Protein AF-A0A1F9X2T8-F1 (afdb_monomer)

pLDDT: mean 86.45, std 15.66, range [49.62, 98.81]

Sequence (74 aa):
MKKLLILIFAFLFFIPFLNSAVYYVSPAGLDSHPGTQSSPWQTIQYAVDSIKKGDTVLINDGTYVENISIGDLE

Solvent-accessible surface area (backbone atoms only — not comparable to full-atom values): 4729 Å² total; per-residue (Å²): 110,71,73,58,54,52,53,53,57,58,50,72,74,61,67,79,81,86,73,60,50,76,33,23,29,24,73,87,35,38,75,88,41,90,18,37,88,94,37,17,15,31,46,70,56,60,50,68,75,67,60,56,85,73,45,46,78,49,74,51,84,76,83,81,94,75,86,77,80,86,69,86,89,112

Mean predicted aligned error: 8.5 Å

Structure (mmCIF, N/CA/C/O backbone):
data_AF-A0A1F9X2T8-F1
#
_entry.id   AF-A0A1F9X2T8-F1
#
loop_
_atom_site.group_PDB
_atom_site.id
_atom_site.type_symbol
_atom_site.label_atom_id
_atom_site.label_alt_id
_atom_site.label_comp_id
_atom_site.label_asym_id
_atom_site.label_entity_id
_atom_site.label_seq_id
_atom_site.pdbx_PDB_ins_code
_atom_site.Cartn_x
_atom_site.Cartn_y
_atom_site.Cartn_z
_atom_site.occupancy
_atom_site.B_iso_or_equiv
_atom_site.auth_seq_id
_atom_site.auth_comp_id
_atom_site.auth_asym_id
_atom_site.auth_atom_id
_atom_site.pdbx_PDB_model_num
ATOM 1 N N . MET A 1 1 ? 34.763 18.270 -31.295 1.00 62.59 1 MET A N 1
ATOM 2 C CA . MET A 1 1 ? 34.202 16.896 -31.265 1.00 62.59 1 MET A CA 1
ATOM 3 C C . MET A 1 1 ? 34.325 16.225 -29.893 1.00 62.59 1 MET A C 1
ATOM 5 O O . MET A 1 1 ? 33.325 15.733 -29.402 1.00 62.59 1 MET A O 1
ATOM 9 N N . LYS A 1 2 ? 35.481 16.277 -29.207 1.00 49.62 2 LYS A N 1
ATOM 10 C CA . LYS A 1 2 ? 35.658 15.661 -27.868 1.00 49.62 2 LYS A CA 1
ATOM 11 C C . LYS A 1 2 ? 34.751 16.252 -26.766 1.00 49.62 2 LYS A C 1
ATOM 13 O O . LYS A 1 2 ? 34.184 15.507 -25.983 1.00 49.62 2 LYS A O 1
ATOM 18 N N . LYS A 1 3 ? 34.537 17.577 -26.762 1.00 55.47 3 LYS A N 1
ATOM 19 C CA . LYS A 1 3 ? 33.613 18.266 -25.830 1.00 55.47 3 LYS A CA 1
ATOM 20 C C . LYS A 1 3 ? 32.130 17.925 -26.072 1.00 55.47 3 LYS A C 1
ATOM 22 O O . LYS A 1 3 ? 31.355 17.905 -25.128 1.00 55.47 3 LYS A O 1
ATOM 27 N N . LEU A 1 4 ? 31.763 17.614 -27.320 1.00 64.62 4 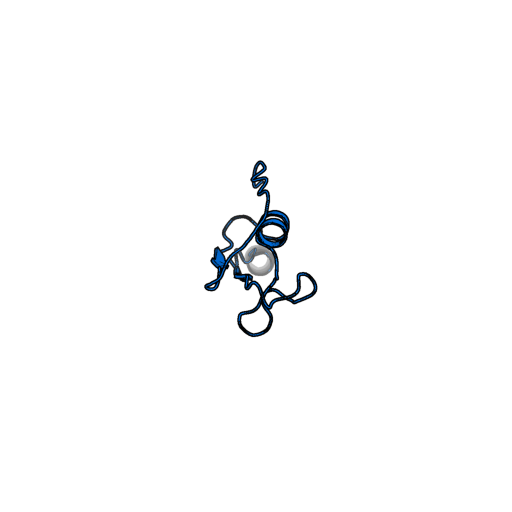LEU A N 1
ATOM 28 C CA . LEU A 1 4 ? 30.412 17.174 -27.695 1.00 64.62 4 LEU A CA 1
ATOM 29 C C . LEU A 1 4 ? 30.146 15.742 -27.201 1.00 64.62 4 LEU A C 1
ATOM 31 O O . LEU A 1 4 ? 29.063 15.451 -26.713 1.00 64.62 4 LEU A O 1
ATOM 35 N N . LEU A 1 5 ? 31.166 14.878 -27.247 1.00 70.31 5 LEU A N 1
ATOM 36 C CA . LEU A 1 5 ? 31.089 13.504 -26.746 1.00 70.31 5 LEU A CA 1
ATOM 37 C C . LEU A 1 5 ? 30.966 13.445 -25.209 1.00 70.31 5 LEU A C 1
ATOM 39 O O . LEU A 1 5 ? 30.231 12.615 -24.689 1.00 70.31 5 LEU A O 1
ATOM 43 N N . ILE A 1 6 ? 31.620 14.367 -24.488 1.00 72.44 6 ILE A N 1
ATOM 44 C CA . ILE A 1 6 ? 31.525 14.487 -23.018 1.00 72.44 6 ILE A CA 1
ATOM 45 C C . ILE A 1 6 ? 30.125 14.946 -22.573 1.00 72.44 6 ILE A C 1
ATOM 47 O O . ILE A 1 6 ? 29.600 14.423 -21.595 1.00 72.44 6 ILE A O 1
ATOM 51 N N . LEU A 1 7 ? 29.491 15.872 -23.302 1.00 72.50 7 LEU A N 1
ATOM 52 C CA . LEU A 1 7 ? 28.125 16.326 -23.000 1.00 72.50 7 LEU A CA 1
ATOM 53 C C . LEU A 1 7 ? 27.077 15.226 -23.232 1.00 72.50 7 LEU A C 1
ATOM 55 O O . LEU A 1 7 ? 26.167 15.080 -22.425 1.00 72.50 7 LEU A O 1
ATOM 59 N N . ILE A 1 8 ? 27.234 14.409 -24.279 1.00 72.06 8 ILE A N 1
ATOM 60 C CA . ILE A 1 8 ? 26.344 13.265 -24.550 1.00 72.06 8 ILE A CA 1
ATOM 61 C C . ILE A 1 8 ? 26.499 12.178 -23.474 1.00 72.06 8 ILE A C 1
ATOM 63 O O . ILE A 1 8 ? 25.506 11.622 -23.011 1.00 72.06 8 ILE A O 1
ATO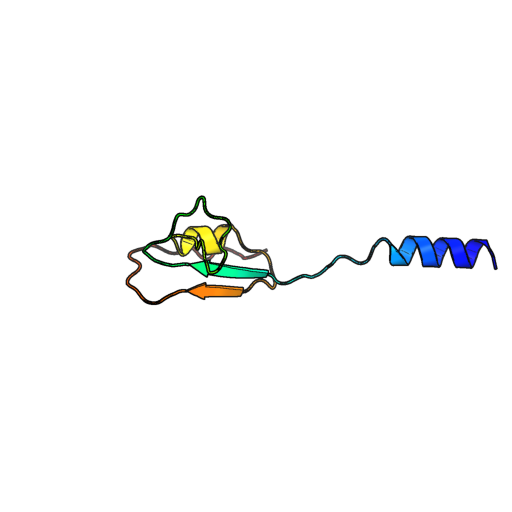M 67 N N . PHE A 1 9 ? 27.730 11.906 -23.029 1.00 67.06 9 PHE A N 1
ATOM 68 C CA . PHE A 1 9 ? 27.995 10.916 -21.980 1.00 67.06 9 PHE A CA 1
ATOM 69 C C . PHE A 1 9 ? 27.484 11.368 -20.599 1.00 67.06 9 PHE A C 1
ATOM 71 O O . PHE A 1 9 ? 26.974 10.552 -19.839 1.00 67.06 9 PHE A O 1
ATOM 78 N N . ALA A 1 10 ? 27.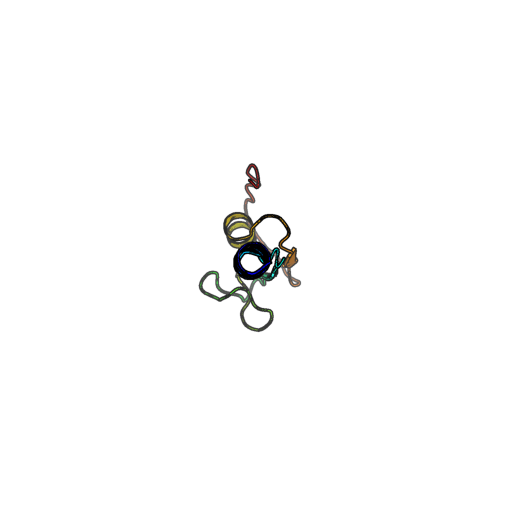544 12.671 -20.298 1.00 67.44 10 ALA A N 1
ATOM 79 C CA . ALA A 1 10 ? 26.940 13.248 -19.094 1.00 67.44 10 ALA A CA 1
ATOM 80 C C . ALA A 1 10 ? 25.397 13.228 -19.133 1.00 67.44 10 ALA A C 1
ATOM 82 O O . ALA A 1 10 ? 24.760 13.073 -18.097 1.00 67.44 10 ALA A O 1
ATOM 83 N N . PHE A 1 11 ? 24.796 13.335 -20.322 1.00 62.12 11 PHE A N 1
ATOM 84 C CA . PHE A 1 11 ? 23.342 13.296 -20.512 1.00 62.12 11 PHE A CA 1
ATOM 85 C C . PHE A 1 11 ? 22.766 11.868 -20.432 1.00 62.12 11 PHE A C 1
ATOM 87 O O . PHE A 1 11 ? 21.686 11.667 -19.886 1.00 62.12 11 PHE A O 1
ATOM 94 N N . LEU A 1 12 ? 23.512 10.853 -20.887 1.00 61.44 12 LEU A N 1
ATOM 95 C CA . LEU A 1 12 ? 23.134 9.434 -20.761 1.00 61.44 12 LEU A CA 1
ATOM 96 C C . LEU A 1 12 ? 23.178 8.904 -19.315 1.00 61.44 12 LEU A C 1
ATOM 98 O O . LEU A 1 12 ? 22.565 7.881 -19.029 1.00 61.44 12 LEU A O 1
ATOM 102 N N . PHE A 1 13 ? 23.867 9.597 -18.403 1.00 58.34 13 PHE A N 1
ATOM 103 C CA . PHE A 1 13 ? 23.917 9.250 -16.976 1.00 58.34 13 PHE A CA 1
ATOM 104 C C . PHE A 1 13 ? 22.800 9.915 -16.148 1.00 58.34 13 PHE A C 1
ATOM 106 O O . PHE A 1 13 ? 22.706 9.691 -14.944 1.00 58.34 13 PHE A O 1
ATOM 113 N N . PHE A 1 14 ? 21.954 10.732 -16.782 1.00 58.06 14 PHE A N 1
ATOM 114 C CA . PHE A 1 14 ? 20.884 11.492 -16.134 1.00 58.06 14 PHE A CA 1
ATOM 115 C C . PHE A 1 14 ? 19.528 11.214 -16.797 1.00 58.06 14 PHE A C 1
ATOM 117 O O . PHE A 1 14 ? 18.750 12.126 -17.059 1.00 58.06 14 PHE A O 1
ATOM 124 N N . ILE A 1 15 ? 19.242 9.946 -17.106 1.00 65.50 15 ILE A N 1
ATOM 125 C CA . ILE A 1 15 ? 17.878 9.532 -17.444 1.00 65.50 15 ILE A CA 1
ATOM 126 C C . ILE A 1 15 ? 17.174 9.241 -16.113 1.00 65.50 15 ILE A C 1
ATOM 128 O O . ILE A 1 15 ? 17.501 8.230 -15.484 1.00 65.50 15 ILE A O 1
ATOM 132 N N . PRO A 1 16 ? 16.243 10.088 -15.633 1.00 63.47 16 PRO A N 1
ATOM 133 C CA . PRO A 1 16 ? 15.407 9.696 -14.513 1.00 63.47 16 PRO A CA 1
ATOM 134 C C . PRO A 1 16 ? 14.574 8.498 -14.973 1.00 63.47 16 PRO A C 1
ATOM 136 O O . PRO A 1 16 ? 13.781 8.600 -15.909 1.00 63.47 16 PRO A O 1
ATOM 139 N N . PHE A 1 17 ? 14.779 7.343 -14.344 1.00 60.91 17 PHE A N 1
ATOM 140 C CA . PHE A 1 17 ? 13.873 6.216 -14.512 1.00 60.91 17 PHE A CA 1
ATOM 141 C C . PHE A 1 17 ? 12.517 6.625 -13.929 1.00 60.91 17 PHE A C 1
ATOM 143 O O . PHE A 1 17 ? 12.314 6.581 -12.718 1.00 60.91 17 PHE A O 1
ATOM 150 N N . LEU A 1 18 ? 11.587 7.026 -14.795 1.00 58.84 18 LEU A N 1
ATOM 151 C CA . LEU A 1 18 ? 10.158 7.051 -14.490 1.00 58.84 18 LEU A CA 1
ATOM 152 C C . LEU A 1 18 ? 9.663 5.597 -14.472 1.00 58.84 18 LEU A C 1
ATOM 154 O O . LEU A 1 18 ? 8.963 5.155 -15.378 1.00 58.84 18 LEU A O 1
ATOM 158 N N . ASN A 1 19 ? 10.108 4.821 -13.483 1.00 72.00 19 ASN A N 1
ATOM 159 C CA . ASN A 1 19 ? 9.547 3.500 -13.231 1.00 72.00 19 ASN A CA 1
ATOM 160 C C . ASN A 1 19 ? 8.297 3.684 -12.377 1.00 72.00 19 ASN A C 1
ATOM 162 O O . ASN A 1 19 ? 8.405 3.969 -11.189 1.00 72.00 19 ASN A O 1
ATOM 166 N N . SER A 1 20 ? 7.135 3.521 -13.004 1.00 85.44 20 SER A N 1
ATOM 167 C CA . SER A 1 20 ? 5.892 3.225 -12.296 1.00 85.44 20 SER A CA 1
ATOM 168 C C . SER A 1 20 ? 6.033 1.859 -11.627 1.00 85.44 20 SER A C 1
ATOM 170 O O . SER A 1 20 ? 6.334 0.866 -12.298 1.00 85.44 20 SER A O 1
ATOM 172 N N . ALA A 1 21 ? 5.871 1.813 -10.309 1.00 94.12 21 ALA A N 1
ATOM 173 C CA . ALA A 1 21 ? 5.871 0.578 -9.542 1.00 94.12 21 ALA A CA 1
ATOM 174 C C . ALA A 1 21 ? 4.448 0.025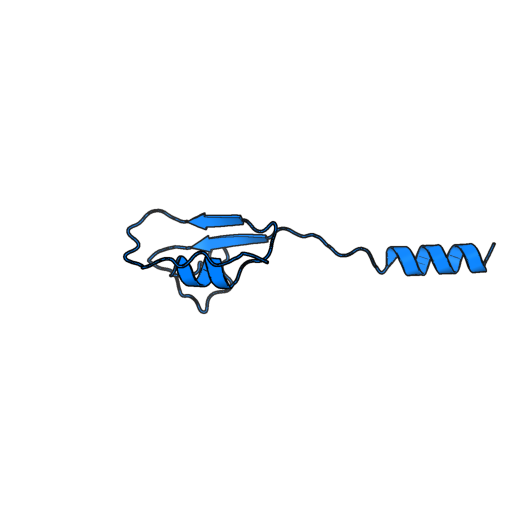 -9.384 1.00 94.12 21 ALA A C 1
ATOM 176 O O . ALA A 1 21 ? 3.460 0.760 -9.404 1.00 94.12 21 ALA A O 1
ATOM 177 N N . VAL A 1 22 ? 4.350 -1.296 -9.208 1.00 97.69 22 VAL A N 1
ATOM 178 C CA . VAL A 1 22 ? 3.098 -1.974 -8.857 1.00 97.69 22 VAL A CA 1
ATOM 179 C C . VAL A 1 22 ? 3.206 -2.487 -7.428 1.00 97.69 22 VAL A C 1
ATOM 181 O O . VAL A 1 22 ? 4.089 -3.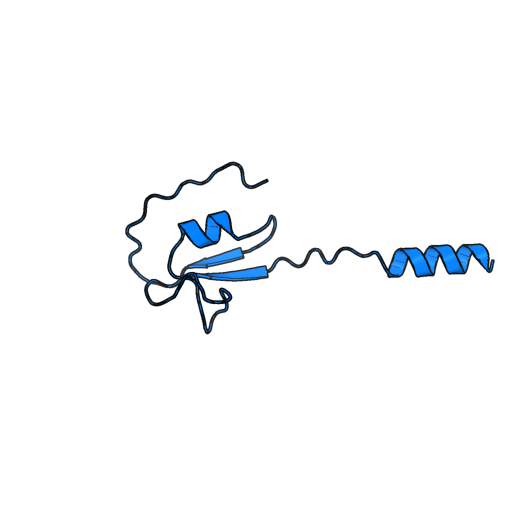294 -7.129 1.00 97.69 22 VAL A O 1
ATOM 184 N N . TYR A 1 23 ? 2.286 -2.045 -6.578 1.00 98.25 23 TYR A N 1
ATOM 185 C CA . TYR A 1 23 ? 2.169 -2.458 -5.184 1.00 98.25 23 TYR A CA 1
ATOM 186 C C . TYR A 1 23 ? 0.891 -3.256 -4.944 1.00 98.25 23 TYR A C 1
ATOM 188 O O . TYR A 1 23 ? -0.060 -3.171 -5.721 1.00 98.25 23 TYR A O 1
ATOM 196 N N . TYR A 1 24 ? 0.871 -4.032 -3.863 1.00 98.75 24 TYR A N 1
ATOM 197 C CA . TYR A 1 24 ? -0.242 -4.902 -3.503 1.00 98.75 24 TYR A CA 1
ATOM 198 C C . TYR A 1 24 ? -0.725 -4.612 -2.087 1.00 98.75 24 TYR A C 1
ATOM 200 O O . TYR A 1 24 ? 0.083 -4.477 -1.167 1.00 98.75 24 TYR A O 1
ATOM 208 N N . VAL A 1 25 ? -2.043 -4.584 -1.918 1.00 98.81 25 VAL A N 1
ATOM 209 C CA . VAL A 1 25 ? -2.724 -4.480 -0.623 1.00 98.81 25 VAL A CA 1
ATOM 210 C C . VAL A 1 25 ? -3.567 -5.736 -0.413 1.00 98.81 25 VAL A C 1
ATOM 212 O O . VAL A 1 25 ? -4.184 -6.235 -1.351 1.00 98.81 25 VAL A O 1
ATOM 215 N N . SER A 1 26 ? -3.561 -6.281 0.799 1.00 98.69 26 SER A N 1
ATOM 216 C CA . SER A 1 26 ? -4.332 -7.463 1.193 1.00 98.69 26 SER A CA 1
ATOM 217 C C . SER A 1 26 ? -4.746 -7.346 2.658 1.00 98.69 26 SER A C 1
ATOM 219 O O . SER A 1 26 ? -3.902 -6.957 3.464 1.00 98.69 26 SER A O 1
ATOM 221 N N . PRO A 1 27 ? -5.945 -7.789 3.083 1.00 98.38 27 PRO A N 1
ATOM 222 C CA . PRO A 1 27 ? -6.331 -7.712 4.495 1.00 98.38 27 PRO A CA 1
ATOM 223 C C . PRO A 1 27 ? -5.441 -8.577 5.407 1.00 98.38 27 PRO A C 1
ATOM 225 O O . PRO A 1 27 ? -5.373 -8.343 6.613 1.00 98.38 27 PRO A O 1
ATOM 228 N N . ALA A 1 28 ? -4.760 -9.578 4.832 1.00 98.00 28 ALA A N 1
ATOM 229 C CA . ALA A 1 28 ? -3.791 -10.441 5.512 1.00 98.00 28 ALA A CA 1
ATOM 230 C C . ALA A 1 28 ? -2.336 -9.925 5.427 1.00 98.00 28 ALA A C 1
ATOM 232 O O . ALA A 1 28 ? -1.414 -10.630 5.840 1.00 98.00 28 ALA A O 1
ATOM 233 N N . GLY A 1 29 ? -2.115 -8.749 4.832 1.00 98.19 29 GLY A N 1
ATOM 234 C CA . GLY A 1 29 ? -0.804 -8.116 4.703 1.00 98.19 29 GLY A CA 1
ATOM 235 C C . G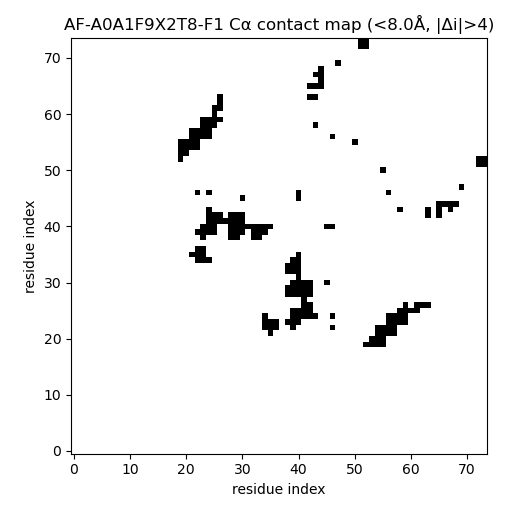LY A 1 29 ? -0.314 -7.457 5.994 1.00 98.19 29 GLY A C 1
ATOM 236 O O . GLY A 1 29 ? -0.917 -7.604 7.055 1.00 98.19 29 GLY A O 1
ATOM 237 N N . LEU A 1 30 ? 0.790 -6.714 5.883 1.00 98.69 30 LEU A N 1
ATOM 238 C CA . LEU A 1 30 ? 1.357 -5.866 6.940 1.00 98.69 30 LEU A CA 1
ATOM 239 C C . LEU A 1 30 ? 1.946 -4.608 6.299 1.00 98.69 30 LEU A C 1
ATOM 241 O O . LEU A 1 30 ? 2.692 -4.708 5.330 1.00 98.69 30 LEU A O 1
ATOM 245 N N . ASP A 1 31 ? 1.687 -3.432 6.862 1.00 98.62 31 ASP A N 1
ATOM 246 C CA . ASP A 1 31 ? 2.193 -2.159 6.313 1.00 98.62 31 ASP A CA 1
ATOM 247 C C . ASP A 1 31 ? 3.721 -2.008 6.432 1.00 98.62 31 ASP A C 1
ATOM 249 O O . ASP A 1 31 ? 4.331 -1.164 5.788 1.00 98.62 31 ASP A O 1
ATOM 253 N N . SER A 1 32 ? 4.375 -2.870 7.213 1.00 98.50 32 SER A N 1
ATOM 254 C CA . SER A 1 32 ? 5.837 -2.979 7.254 1.00 98.50 32 SER A CA 1
ATOM 255 C C . SER A 1 32 ? 6.432 -3.802 6.104 1.00 98.50 32 SER A C 1
ATOM 257 O O . SER A 1 32 ? 7.655 -3.866 5.965 1.00 98.50 32 SER A O 1
ATOM 259 N N . HIS A 1 33 ? 5.603 -4.463 5.292 1.00 98.56 33 HIS A N 1
ATOM 260 C CA . HIS A 1 33 ? 6.063 -5.204 4.125 1.00 98.56 33 HIS A CA 1
ATOM 261 C C . HIS A 1 33 ? 6.541 -4.275 2.996 1.00 98.56 33 HIS A C 1
ATOM 263 O O . HIS A 1 33 ? 6.195 -3.097 2.953 1.00 98.56 33 HIS A O 1
ATOM 269 N N . PRO A 1 34 ? 7.300 -4.801 2.017 1.00 98.19 34 PRO A N 1
ATOM 270 C CA . PRO A 1 34 ? 7.716 -4.023 0.849 1.00 98.19 34 PRO A CA 1
ATOM 271 C C . PRO A 1 34 ? 6.589 -3.725 -0.162 1.00 98.19 34 PRO A C 1
ATOM 273 O O . PRO A 1 34 ? 6.860 -3.090 -1.178 1.00 98.19 34 PRO A O 1
ATOM 276 N N . GLY A 1 35 ? 5.360 -4.209 0.058 1.00 98.12 35 GLY A N 1
ATOM 277 C CA . GLY A 1 35 ? 4.222 -3.992 -0.845 1.00 98.12 35 GLY A CA 1
ATOM 278 C C . GLY A 1 35 ? 4.269 -4.839 -2.121 1.00 98.12 35 GLY A C 1
ATOM 279 O O . GLY A 1 35 ? 3.615 -4.512 -3.106 1.00 98.12 35 GLY A O 1
ATOM 280 N N . THR A 1 36 ? 5.046 -5.925 -2.135 1.00 98.31 36 THR A N 1
ATOM 281 C CA . THR A 1 36 ? 5.119 -6.858 -3.270 1.00 98.31 36 THR A CA 1
ATOM 282 C C . THR A 1 36 ? 3.956 -7.848 -3.243 1.00 98.31 36 THR A C 1
ATOM 284 O O . THR A 1 36 ? 3.304 -8.035 -2.221 1.00 98.31 36 THR A O 1
ATOM 287 N N . GLN A 1 37 ? 3.722 -8.567 -4.342 1.00 98.25 37 GLN A N 1
ATOM 288 C CA . GLN A 1 37 ? 2.644 -9.562 -4.408 1.00 98.25 37 GLN A CA 1
ATOM 289 C C . GLN A 1 37 ? 2.749 -10.650 -3.322 1.00 98.25 37 GLN A C 1
ATOM 291 O O . GLN A 1 37 ? 1.737 -11.083 -2.779 1.00 98.25 37 GLN A O 1
ATOM 296 N N . SER A 1 38 ? 3.970 -11.091 -2.994 1.00 98.25 38 SER A N 1
ATOM 297 C CA . SER A 1 38 ? 4.226 -12.096 -1.952 1.00 98.25 38 SER A CA 1
ATOM 298 C C . SER A 1 38 ? 4.220 -11.523 -0.533 1.00 98.25 38 SER A C 1
ATOM 300 O O . SER A 1 38 ? 4.206 -12.276 0.437 1.00 98.25 38 SER A O 1
ATOM 302 N N . SER A 1 39 ? 4.311 -10.201 -0.398 1.00 98.44 39 SER A N 1
ATOM 303 C CA . SER A 1 39 ? 4.373 -9.495 0.882 1.00 98.44 39 SER A CA 1
ATOM 304 C C . SER A 1 39 ? 3.641 -8.157 0.733 1.00 98.44 39 SER A C 1
ATOM 306 O O . SER A 1 39 ? 4.288 -7.114 0.596 1.00 98.44 39 SER A O 1
ATOM 308 N N . PRO A 1 40 ? 2.296 -8.194 0.677 1.00 98.81 40 PRO A N 1
ATOM 309 C CA . PRO A 1 40 ? 1.480 -7.010 0.446 1.00 98.81 40 PRO A CA 1
ATOM 310 C C . PRO A 1 40 ? 1.371 -6.155 1.710 1.00 98.81 40 PRO A C 1
ATOM 312 O O . PRO A 1 40 ? 1.509 -6.658 2.834 1.00 98.81 40 PRO A O 1
ATOM 315 N N . TRP A 1 41 ? 1.063 -4.877 1.516 1.00 98.81 41 TRP A N 1
ATOM 316 C CA . TRP A 1 41 ? 0.608 -3.999 2.591 1.00 98.81 41 TRP A CA 1
ATOM 317 C C . TRP A 1 41 ? -0.765 -4.425 3.102 1.00 98.81 41 TRP A C 1
ATOM 319 O O . TRP A 1 41 ? -1.476 -5.185 2.438 1.00 98.81 41 TRP A O 1
ATOM 329 N N . GLN A 1 42 ? -1.116 -3.972 4.302 1.00 98.62 42 GLN A N 1
ATOM 330 C CA . GLN A 1 42 ? -2.376 -4.329 4.939 1.00 98.62 42 GLN A CA 1
ATOM 331 C C . GLN A 1 42 ? -3.485 -3.329 4.627 1.00 98.62 42 GLN A C 1
ATOM 333 O O . GLN A 1 42 ? -4.614 -3.737 4.363 1.00 98.62 42 GLN A O 1
ATOM 338 N N . THR A 1 43 ? -3.167 -2.036 4.679 1.00 98.56 43 THR A N 1
ATOM 339 C CA . THR A 1 43 ? -4.164 -0.964 4.644 1.00 98.56 43 THR A CA 1
ATOM 340 C C . THR A 1 43 ? -4.153 -0.210 3.320 1.00 98.56 43 THR A C 1
ATOM 342 O O . THR A 1 43 ? -3.114 -0.021 2.680 1.00 98.56 43 THR A O 1
ATOM 345 N N . ILE A 1 44 ? -5.335 0.241 2.894 1.00 98.19 44 ILE A N 1
ATOM 346 C CA . ILE A 1 44 ? -5.469 1.072 1.693 1.00 98.19 44 ILE A CA 1
ATOM 347 C C . ILE A 1 44 ? -4.890 2.465 1.966 1.00 98.19 44 ILE A C 1
ATOM 349 O O . ILE A 1 44 ? -4.238 3.030 1.087 1.00 98.19 44 ILE A O 1
ATOM 353 N N . GLN A 1 45 ? -5.066 3.008 3.178 1.00 97.81 45 GLN A N 1
ATOM 354 C CA . GLN A 1 45 ? -4.521 4.326 3.516 1.00 97.81 45 GLN A CA 1
ATOM 355 C C . GLN A 1 45 ? -2.989 4.354 3.444 1.00 97.81 45 GLN A C 1
ATOM 357 O O . GLN A 1 45 ? -2.427 5.284 2.870 1.00 97.81 45 GLN A O 1
ATOM 362 N N . TYR A 1 46 ? -2.305 3.318 3.941 1.00 97.56 46 TYR A N 1
ATOM 363 C CA . TYR A 1 46 ? -0.847 3.249 3.837 1.00 97.56 46 TYR A CA 1
ATOM 364 C C . TYR A 1 46 ? -0.377 3.270 2.381 1.00 97.56 46 TYR A C 1
ATOM 366 O O . TYR A 1 46 ? 0.607 3.934 2.056 1.00 97.56 46 TYR A O 1
ATOM 374 N N . ALA A 1 47 ? -1.095 2.583 1.488 1.00 96.94 47 ALA A N 1
ATOM 375 C CA . ALA A 1 47 ? -0.788 2.609 0.066 1.00 96.94 47 ALA A CA 1
ATOM 376 C C . ALA A 1 47 ? -0.950 4.020 -0.521 1.00 96.94 47 ALA A C 1
ATOM 378 O O . ALA A 1 47 ? -0.049 4.487 -1.211 1.00 96.94 47 ALA A O 1
ATOM 379 N N . VAL A 1 48 ? -2.050 4.715 -0.205 1.00 95.31 48 VAL A N 1
ATOM 380 C CA . VAL A 1 48 ? -2.296 6.104 -0.639 1.00 95.31 48 VAL A CA 1
ATOM 381 C C . VAL A 1 48 ? -1.162 7.040 -0.211 1.00 95.31 48 VAL A C 1
ATOM 383 O O . VAL A 1 48 ? -0.720 7.854 -1.016 1.00 95.31 48 VAL A O 1
ATOM 386 N N . ASP A 1 49 ? -0.657 6.886 1.013 1.00 94.69 49 ASP A N 1
ATOM 387 C CA . ASP A 1 49 ? 0.397 7.746 1.565 1.00 94.69 49 ASP A CA 1
ATOM 388 C C . ASP A 1 49 ? 1.811 7.387 1.063 1.00 94.69 49 ASP A C 1
ATOM 390 O O . ASP A 1 49 ? 2.735 8.196 1.172 1.00 94.69 49 ASP A O 1
ATOM 394 N N . SER A 1 50 ? 2.003 6.171 0.538 1.00 94.00 50 SER A N 1
ATOM 395 C CA . SER A 1 50 ? 3.329 5.628 0.198 1.00 94.00 50 SER A CA 1
ATOM 396 C C . SER A 1 50 ? 3.683 5.710 -1.284 1.00 94.00 50 SER A C 1
ATOM 398 O O . SER A 1 50 ? 4.868 5.763 -1.632 1.00 94.00 50 SER A O 1
ATOM 400 N N . ILE A 1 51 ? 2.685 5.662 -2.166 1.00 93.12 51 ILE A N 1
ATOM 401 C CA . ILE A 1 51 ? 2.918 5.621 -3.611 1.00 93.12 51 ILE A CA 1
ATOM 402 C C . ILE A 1 51 ? 3.272 6.990 -4.192 1.00 93.12 51 ILE A C 1
ATOM 404 O O . ILE A 1 51 ? 2.971 8.040 -3.630 1.00 93.12 51 ILE A O 1
ATOM 408 N N . LYS A 1 52 ? 3.896 6.975 -5.369 1.00 90.31 52 LYS A N 1
ATOM 409 C CA . LYS A 1 52 ? 4.220 8.169 -6.151 1.00 90.31 52 LYS A CA 1
ATOM 410 C C . LYS A 1 52 ? 3.359 8.248 -7.403 1.00 90.31 52 LYS A C 1
ATOM 412 O O . LYS A 1 52 ? 2.769 7.268 -7.859 1.00 90.31 52 LYS A O 1
ATOM 417 N N . LYS A 1 53 ? 3.333 9.432 -8.017 1.00 87.75 53 LYS A N 1
ATOM 418 C CA . LYS A 1 53 ? 2.688 9.635 -9.318 1.00 87.75 53 LYS A CA 1
ATOM 419 C C . LYS A 1 53 ? 3.165 8.615 -10.346 1.00 87.75 53 LYS A C 1
ATOM 421 O O . LYS A 1 53 ? 4.357 8.486 -10.615 1.00 87.75 53 LYS A O 1
ATOM 426 N N . GLY A 1 54 ? 2.191 7.960 -10.966 1.00 89.94 54 GLY A N 1
ATOM 427 C CA . GLY A 1 54 ? 2.411 6.933 -11.972 1.00 89.94 54 GLY A CA 1
ATOM 428 C C . GLY A 1 54 ? 2.371 5.515 -11.418 1.00 89.94 54 GLY A C 1
ATOM 429 O O . GLY A 1 54 ? 2.169 4.612 -12.219 1.00 89.94 54 GLY A O 1
ATOM 430 N N . ASP A 1 55 ? 2.498 5.297 -10.109 1.00 93.69 55 ASP A N 1
ATOM 431 C CA . ASP A 1 55 ? 2.406 3.960 -9.517 1.00 93.69 55 ASP A CA 1
ATOM 432 C C . ASP A 1 55 ? 0.990 3.374 -9.622 1.00 93.69 55 ASP A C 1
ATOM 434 O O . ASP A 1 55 ? -0.006 4.080 -9.789 1.00 93.69 55 ASP A O 1
ATOM 438 N N . THR A 1 56 ? 0.902 2.049 -9.520 1.00 96.12 56 THR A N 1
ATOM 439 C CA . THR A 1 56 ? -0.357 1.297 -9.491 1.00 96.12 56 THR A CA 1
ATOM 440 C C . THR A 1 56 ? -0.454 0.496 -8.199 1.00 96.12 56 THR A C 1
ATOM 442 O O . THR A 1 56 ? 0.484 -0.205 -7.828 1.00 96.12 56 THR A O 1
ATOM 445 N N . VAL A 1 57 ? -1.612 0.539 -7.539 1.00 97.62 57 VAL A N 1
ATOM 446 C CA . VAL A 1 57 ? -1.917 -0.307 -6.377 1.00 97.62 57 VAL A CA 1
ATOM 447 C C . VAL A 1 57 ? -2.978 -1.328 -6.768 1.00 97.62 57 VAL A C 1
ATOM 449 O O . VAL A 1 57 ? -4.068 -0.963 -7.207 1.00 97.62 57 VAL A O 1
ATOM 452 N N . LEU A 1 58 ? -2.662 -2.611 -6.608 1.00 98.50 58 LEU A N 1
ATOM 453 C CA . LEU A 1 58 ? -3.585 -3.725 -6.785 1.00 98.50 58 LEU A CA 1
ATOM 454 C C . LEU A 1 58 ? -4.112 -4.160 -5.417 1.00 98.50 58 LEU A C 1
ATOM 456 O O . LEU A 1 58 ? -3.353 -4.585 -4.548 1.00 98.50 58 LEU A O 1
ATOM 460 N N . ILE A 1 59 ? -5.421 -4.044 -5.222 1.00 98.31 59 ILE A N 1
ATOM 461 C CA . ILE A 1 59 ? -6.083 -4.410 -3.970 1.00 98.31 59 ILE A CA 1
ATOM 462 C C . ILE A 1 59 ? -6.634 -5.827 -4.126 1.00 98.31 59 ILE A C 1
ATOM 464 O O . ILE A 1 59 ? -7.484 -6.074 -4.983 1.00 98.31 59 ILE A O 1
ATOM 468 N N . ASN A 1 60 ? -6.131 -6.755 -3.315 1.00 98.50 60 ASN A N 1
ATOM 469 C CA . ASN A 1 60 ? -6.614 -8.130 -3.272 1.00 98.50 60 ASN A CA 1
ATOM 470 C C . ASN A 1 60 ? -8.013 -8.193 -2.653 1.00 98.50 60 ASN A C 1
ATOM 472 O O . ASN A 1 60 ? -8.438 -7.290 -1.923 1.00 98.50 60 ASN A O 1
ATOM 476 N N . ASP A 1 61 ? -8.713 -9.288 -2.935 1.00 98.25 61 ASP A N 1
ATOM 477 C CA . ASP A 1 61 ? -10.053 -9.545 -2.435 1.00 98.25 61 ASP A CA 1
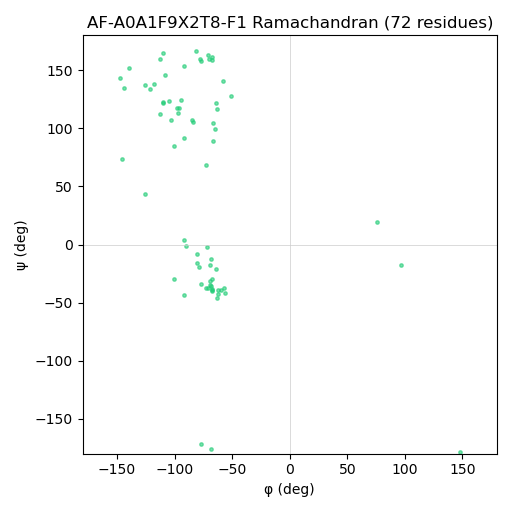ATOM 478 C C . ASP A 1 61 ? -10.116 -9.536 -0.902 1.00 98.25 61 ASP A C 1
ATOM 480 O O . ASP A 1 61 ? -9.227 -10.013 -0.196 1.00 98.25 61 ASP A O 1
ATOM 484 N N . GLY A 1 62 ? -11.202 -8.967 -0.383 1.00 97.38 62 GLY A N 1
ATOM 485 C CA . GLY A 1 62 ? -11.462 -8.907 1.045 1.00 97.38 62 GLY A CA 1
ATOM 486 C C . GLY A 1 62 ? -12.220 -7.657 1.465 1.00 97.38 62 GLY A C 1
ATOM 487 O O . GLY A 1 62 ? -12.600 -6.823 0.643 1.00 97.38 62 GLY A O 1
ATOM 488 N N . THR A 1 63 ? -12.452 -7.548 2.770 1.00 98.06 63 THR A N 1
ATOM 489 C CA . THR A 1 63 ? -13.162 -6.420 3.379 1.00 98.06 63 THR A CA 1
ATOM 490 C C . THR A 1 63 ? -12.167 -5.508 4.082 1.00 98.06 63 THR A C 1
ATOM 492 O O . THR A 1 63 ? -11.476 -5.945 5.000 1.00 98.06 63 THR A O 1
ATOM 495 N N . TYR A 1 64 ? -12.159 -4.235 3.696 1.00 97.81 64 TYR A N 1
ATOM 496 C CA . TYR A 1 64 ? -11.338 -3.186 4.296 1.00 97.81 64 TYR A CA 1
ATOM 497 C C . TYR A 1 64 ? -12.259 -2.197 5.009 1.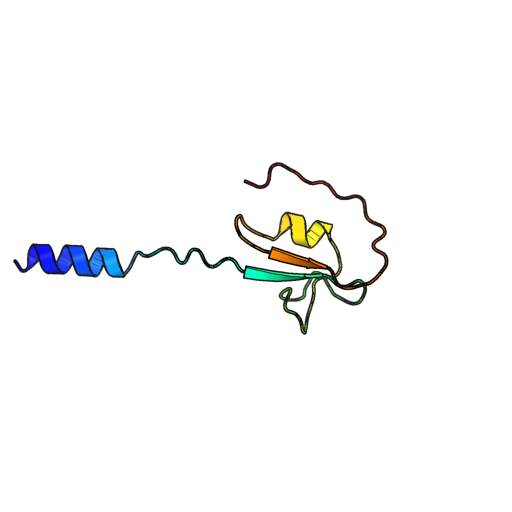00 97.81 64 TYR A C 1
ATOM 499 O O . TYR A 1 64 ? -13.075 -1.529 4.374 1.00 97.81 64 TYR A O 1
ATOM 507 N N . VAL A 1 65 ? -12.181 -2.146 6.339 1.00 97.69 65 VAL A N 1
ATOM 508 C CA . VAL A 1 65 ? -12.976 -1.223 7.162 1.00 97.69 65 VAL A CA 1
ATOM 509 C C . VAL A 1 65 ? -12.082 -0.053 7.553 1.00 97.69 65 VAL A C 1
ATOM 511 O O . VAL A 1 65 ? -11.447 -0.067 8.604 1.00 97.69 65 VAL A O 1
ATOM 514 N N . GLU A 1 66 ? -12.001 0.937 6.669 1.00 96.19 66 GLU A N 1
ATOM 515 C CA . GLU A 1 66 ? -11.066 2.058 6.772 1.00 96.19 66 GLU A CA 1
ATOM 516 C C . GLU A 1 66 ? -11.738 3.378 6.371 1.00 96.19 66 GLU A C 1
ATOM 518 O O . GLU A 1 66 ? -12.643 3.403 5.536 1.00 96.19 66 GLU A O 1
ATOM 523 N N . ASN A 1 67 ? -11.264 4.488 6.940 1.00 95.69 67 ASN A N 1
ATOM 524 C CA . ASN A 1 67 ? -11.579 5.825 6.445 1.00 95.69 67 ASN A CA 1
ATOM 525 C C . ASN A 1 67 ? -10.431 6.275 5.549 1.00 95.69 67 ASN A C 1
ATOM 527 O O . ASN A 1 67 ? -9.326 6.485 6.045 1.00 95.69 67 ASN A O 1
ATOM 531 N N . ILE A 1 68 ? -10.696 6.425 4.253 1.00 95.00 68 ILE A N 1
ATOM 532 C CA . ILE A 1 68 ? -9.663 6.793 3.285 1.00 95.00 68 ILE A CA 1
ATOM 533 C C . ILE A 1 68 ? -9.655 8.304 3.083 1.00 95.00 68 ILE A C 1
ATOM 535 O O . ILE A 1 68 ? -10.670 8.901 2.719 1.00 95.00 68 ILE A O 1
ATOM 539 N N . SER A 1 69 ? -8.492 8.911 3.292 1.00 93.88 69 SER A N 1
ATOM 540 C CA . SER A 1 69 ? -8.206 10.297 2.953 1.00 93.88 69 SER A CA 1
ATOM 541 C C . SER A 1 69 ? -7.359 10.331 1.690 1.00 93.88 69 SER A C 1
ATOM 543 O O . SER A 1 69 ? -6.168 10.030 1.715 1.00 93.88 69 SER A O 1
ATOM 545 N N . ILE A 1 70 ? -7.976 10.737 0.584 1.00 87.06 70 ILE A N 1
ATOM 546 C CA . ILE A 1 70 ? -7.286 10.996 -0.678 1.00 87.06 70 ILE A CA 1
ATOM 547 C C . ILE A 1 70 ? -6.926 12.484 -0.664 1.00 87.06 70 ILE A C 1
ATOM 549 O O . ILE A 1 70 ? -7.762 13.325 -0.987 1.00 87.06 70 ILE A O 1
ATOM 553 N N . GLY A 1 71 ? -5.730 12.818 -0.177 1.00 79.31 71 GLY A N 1
ATOM 554 C CA . GLY A 1 71 ? -5.199 14.179 -0.299 1.00 79.31 71 GLY A CA 1
ATOM 555 C C . GLY A 1 71 ? -4.873 14.533 -1.754 1.00 79.31 71 GLY A C 1
ATOM 556 O O . GLY A 1 71 ? -5.088 13.731 -2.667 1.00 79.31 71 GLY A O 1
ATOM 557 N N . ASP A 1 72 ? -4.301 15.717 -1.974 1.00 69.62 72 ASP A N 1
ATOM 558 C CA . ASP A 1 72 ? -3.694 16.036 -3.265 1.00 69.62 72 ASP A CA 1
ATOM 559 C C . ASP A 1 72 ? -2.463 15.135 -3.451 1.00 69.62 72 ASP A C 1
ATOM 561 O O . ASP A 1 72 ? -1.434 15.314 -2.803 1.00 69.62 72 ASP A O 1
ATOM 565 N N . LEU A 1 73 ? -2.594 14.112 -4.299 1.00 56.78 73 LEU A N 1
ATOM 566 C CA . LEU A 1 73 ? -1.484 13.261 -4.725 1.00 56.78 73 LEU A CA 1
ATOM 567 C C . LEU A 1 73 ? -0.521 14.131 -5.559 1.00 56.78 73 LEU A C 1
ATOM 569 O O . LEU A 1 73 ? -0.711 14.279 -6.771 1.00 56.78 73 LEU A O 1
ATOM 573 N N . GLU A 1 74 ? 0.452 14.788 -4.916 1.00 56.09 74 GLU A N 1
ATOM 574 C CA . GLU A 1 74 ? 1.475 15.631 -5.567 1.00 56.09 74 GLU A CA 1
ATOM 575 C C . GLU A 1 74 ? 2.638 14.857 -6.206 1.00 56.09 74 GLU A C 1
ATOM 577 O O . GLU A 1 74 ? 2.932 13.704 -5.831 1.00 56.09 74 GLU A O 1
#

Radius of gyration: 18.6 Å; Cα contacts (8 Å, |Δi|>4): 101; chains: 1; bounding box: 49×30×38 Å

Secondary structure (DSSP, 8-state):
-HHHHHHHHHHHT--------EEEE-TT--TTS--BTTB-BS-HHHHHHH--TT-EEEEPSS------------

Foldseek 3Di:
DVVVVVVVVVVVVPDPPPDAEEFEEECPADLPFPRDPVHHHNAPQSVLVPGAPRHHYHYDDDD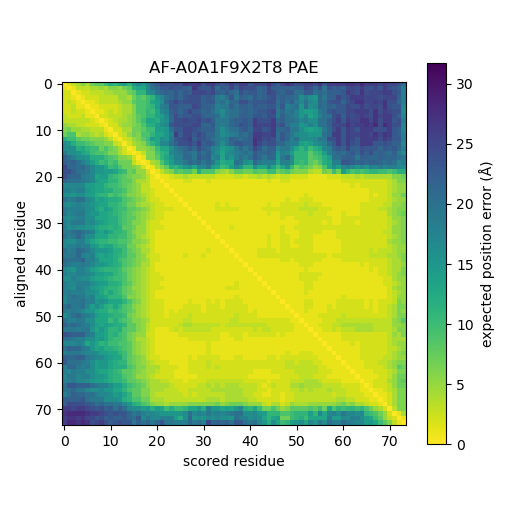HPDDHDNDPRD

Nearest PDB structures (foldseek):
  3vsv-assembly1_C  TM=9.395E-01  e=2.699E-03  Thermoanaerobacterium saccharolyticum JW/SL-YS485
  5olq-assembly3_C  TM=9.385E-01  e=5.328E-03  Bacteroides thetaiotaomicron
  5mqp-assembly6_F  TM=8.933E-01  e=4.384E-02  Bacteroides thetaiotaomicron
  6kqs-assembly1_A  TM=8.082E-01  e=1.136E-01  Eubacterium ramulus ATCC 29099
  7nfc-assembly1_P  TM=1.921E-01  e=3.640E+00  Homo sapiens